Protein AF-A0A969E451-F1 (afdb_monomer)

Foldseek 3Di:
DDDVVVVVVVVVQQVVLHKDWDDDPPAIKIFHPPVDPSNVVVVCVVVVHDPPDEAAADDDDPVVVVVCCVVCVVDDPRHHDMHTPRDD

Solvent-accessible surface area (backbone atoms only — not comparable to full-atom values): 5414 Å² total; per-residue (Å²): 140,81,66,66,70,63,50,57,52,50,52,53,40,35,78,70,45,30,75,48,79,44,84,51,102,87,47,34,37,40,48,50,38,87,87,37,67,66,11,47,51,52,53,28,60,78,64,75,50,62,92,90,60,59,49,42,62,81,70,96,44,74,65,56,47,51,48,51,50,69,63,46,68,81,67,71,86,68,82,39,55,43,51,73,43,81,73,134

Secondary structure (DSSP, 8-state):
---HHHHHHHHHHHHTT-EEEEE-SSSEEEEE-SS-HHHHHHHHHHTT--TT-------SSHHHHHHHHHHHTTS-S-----EEE---

pLDDT: mean 73.99, std 18.78, range [29.3, 91.5]

Structure (mmCIF, N/CA/C/O backbone):
data_AF-A0A969E451-F1
#
_entry.id   AF-A0A969E451-F1
#
loop_
_atom_site.group_PDB
_atom_site.id
_atom_site.type_symbol
_atom_site.label_atom_id
_atom_site.label_alt_id
_atom_site.label_comp_id
_atom_site.label_asym_id
_atom_site.label_entity_id
_atom_site.label_seq_id
_atom_site.pdbx_PDB_ins_code
_atom_site.Cartn_x
_atom_site.Cartn_y
_atom_site.Cartn_z
_atom_site.occupancy
_atom_site.B_iso_or_equiv
_atom_site.auth_seq_id
_atom_site.auth_comp_id
_atom_site.auth_asym_id
_atom_site.auth_atom_id
_atom_site.pdbx_PDB_model_num
ATOM 1 N N . MET A 1 1 ? 9.472 -14.750 -14.040 1.00 45.69 1 MET A N 1
ATOM 2 C CA . MET A 1 1 ? 8.276 -14.691 -14.906 1.00 45.69 1 MET A CA 1
ATOM 3 C C . MET A 1 1 ? 7.078 -14.823 -13.987 1.00 45.69 1 MET A C 1
ATOM 5 O O . MET A 1 1 ? 7.076 -15.759 -13.201 1.00 45.69 1 MET A O 1
ATOM 9 N N . PHE A 1 2 ? 6.161 -13.858 -13.989 1.00 57.84 2 PHE A N 1
ATOM 10 C CA . PHE A 1 2 ? 4.965 -13.883 -13.138 1.00 57.84 2 PHE A CA 1
ATOM 11 C C . PHE A 1 2 ? 3.765 -14.346 -13.971 1.00 57.84 2 PHE A C 1
ATOM 13 O O . PHE A 1 2 ? 3.697 -14.031 -15.158 1.00 57.84 2 PHE A O 1
ATOM 20 N N . GLU A 1 3 ? 2.846 -15.102 -13.375 1.00 68.50 3 GLU A N 1
ATOM 21 C CA . GLU A 1 3 ? 1.625 -15.549 -14.055 1.00 68.50 3 GLU A CA 1
ATOM 22 C C . GLU A 1 3 ? 0.605 -14.403 -14.096 1.00 68.50 3 GLU A C 1
ATOM 24 O O . GLU A 1 3 ? 0.284 -13.819 -13.059 1.00 68.50 3 GLU A O 1
ATOM 29 N N . ASN A 1 4 ? 0.089 -14.086 -15.288 1.00 69.88 4 ASN A N 1
ATOM 30 C CA . ASN A 1 4 ? -0.792 -12.929 -15.494 1.00 69.88 4 ASN A CA 1
ATOM 31 C C . ASN A 1 4 ? -2.086 -13.002 -14.661 1.00 69.88 4 ASN A C 1
ATOM 33 O O . ASN A 1 4 ? -2.542 -11.979 -14.164 1.00 69.88 4 ASN A O 1
ATOM 37 N N . GLU A 1 5 ? -2.627 -14.202 -14.430 1.00 72.00 5 GLU A N 1
ATOM 38 C CA . GLU A 1 5 ? -3.859 -14.421 -13.651 1.00 72.00 5 GLU A CA 1
ATOM 39 C C . GLU A 1 5 ? -3.777 -13.826 -12.232 1.00 72.00 5 GLU A C 1
ATOM 41 O O . GLU A 1 5 ? -4.722 -13.202 -11.747 1.00 72.00 5 GLU A O 1
ATOM 46 N N . LYS A 1 6 ? -2.607 -13.934 -11.585 1.00 81.56 6 LYS A N 1
ATOM 47 C CA . LYS A 1 6 ? -2.358 -13.361 -10.251 1.00 81.56 6 LYS A CA 1
ATOM 48 C C . LYS A 1 6 ? -2.321 -11.832 -10.278 1.00 81.56 6 LYS A C 1
ATOM 50 O O . LYS A 1 6 ? -2.594 -11.195 -9.263 1.00 81.56 6 LYS A O 1
ATOM 55 N N . PHE A 1 7 ? -2.009 -11.224 -11.423 1.00 85.88 7 PHE A N 1
ATOM 56 C CA . PHE A 1 7 ? -2.018 -9.771 -11.579 1.00 85.88 7 PHE A CA 1
ATOM 57 C C . PHE A 1 7 ? -3.449 -9.219 -11.619 1.00 85.88 7 PHE A C 1
ATOM 59 O O . PHE A 1 7 ? -3.730 -8.227 -10.949 1.00 85.88 7 PHE A O 1
ATOM 66 N N . ASP A 1 8 ? -4.375 -9.888 -12.311 1.00 88.81 8 ASP A N 1
ATOM 67 C CA . ASP A 1 8 ? -5.787 -9.479 -12.362 1.00 88.81 8 ASP A CA 1
ATOM 68 C C . ASP A 1 8 ? -6.504 -9.654 -11.010 1.00 88.81 8 ASP A C 1
ATOM 70 O O . ASP A 1 8 ? -7.330 -8.815 -10.622 1.00 88.81 8 ASP A O 1
ATOM 74 N N . GLU A 1 9 ? -6.135 -10.675 -10.229 1.00 89.81 9 GLU A N 1
ATOM 75 C CA . GLU A 1 9 ? -6.577 -10.810 -8.836 1.00 89.81 9 GLU A CA 1
ATOM 76 C C . GLU A 1 9 ? -6.050 -9.653 -7.966 1.00 89.81 9 GLU A C 1
ATOM 78 O O . GLU A 1 9 ? -6.833 -8.986 -7.283 1.00 89.81 9 GLU A O 1
ATOM 83 N N . ILE A 1 10 ? -4.751 -9.337 -8.047 1.00 89.38 10 ILE A N 1
ATOM 84 C CA . ILE A 1 10 ? -4.134 -8.202 -7.337 1.00 89.38 10 ILE A CA 1
ATOM 85 C C . ILE A 1 10 ? -4.801 -6.871 -7.719 1.00 89.38 10 ILE A C 1
ATOM 87 O O . ILE A 1 10 ? -5.145 -6.080 -6.836 1.00 89.38 10 ILE A O 1
ATOM 91 N N . LEU A 1 11 ? -5.053 -6.625 -9.009 1.00 88.88 11 LEU A N 1
ATOM 92 C CA . LEU A 1 11 ? -5.783 -5.444 -9.483 1.00 88.88 11 LEU A CA 1
ATOM 93 C C . LEU A 1 11 ? -7.204 -5.388 -8.909 1.00 88.88 11 LEU A C 1
ATOM 95 O O . LEU A 1 11 ? -7.674 -4.315 -8.527 1.00 88.88 11 LEU A O 1
ATOM 99 N N . THR A 1 12 ? -7.882 -6.531 -8.812 1.00 91.12 12 THR A N 1
ATOM 100 C CA . THR A 1 12 ? -9.224 -6.639 -8.223 1.00 91.12 12 THR A CA 1
ATOM 101 C C . THR A 1 12 ? -9.212 -6.348 -6.719 1.00 91.12 12 THR A C 1
ATOM 103 O O . THR A 1 12 ? -10.105 -5.655 -6.227 1.00 91.12 12 THR A O 1
ATOM 106 N N . ILE A 1 13 ? -8.199 -6.815 -5.986 1.00 90.56 13 ILE A N 1
ATOM 107 C CA . ILE A 1 13 ? -8.007 -6.535 -4.553 1.00 90.56 13 ILE A CA 1
ATOM 108 C C . ILE A 1 13 ? -7.724 -5.044 -4.323 1.00 90.56 13 ILE A C 1
ATOM 110 O O . ILE A 1 13 ? -8.370 -4.423 -3.477 1.00 90.56 13 ILE A O 1
ATOM 114 N N . LEU A 1 14 ? -6.818 -4.443 -5.100 1.00 87.44 14 LEU A N 1
ATOM 115 C CA . LEU A 1 14 ? -6.484 -3.017 -5.003 1.00 87.44 14 LEU A CA 1
ATOM 116 C C . LEU A 1 14 ? -7.702 -2.125 -5.291 1.00 87.44 14 LEU A C 1
ATOM 118 O O . LEU A 1 14 ? -8.028 -1.259 -4.479 1.00 87.44 14 LEU A O 1
ATOM 122 N N . ARG A 1 15 ? -8.440 -2.391 -6.380 1.00 87.06 15 ARG A N 1
ATOM 123 C CA . ARG A 1 15 ? -9.670 -1.655 -6.746 1.00 87.06 15 ARG A CA 1
ATOM 124 C C . ARG A 1 15 ? -10.773 -1.747 -5.684 1.00 87.06 15 ARG A C 1
ATOM 126 O O . ARG A 1 15 ? -11.566 -0.821 -5.556 1.00 87.06 15 ARG A O 1
ATOM 133 N N . LYS A 1 16 ? -10.814 -2.829 -4.898 1.00 91.50 16 LYS A N 1
ATOM 134 C CA . LYS A 1 16 ? -11.729 -3.008 -3.752 1.00 91.50 16 LYS A CA 1
ATOM 135 C C . LYS A 1 16 ? -11.258 -2.297 -2.469 1.00 91.50 16 LYS A C 1
ATOM 137 O O . LYS A 1 16 ? -11.834 -2.510 -1.404 1.00 91.50 16 LYS A O 1
ATOM 142 N N . GLY A 1 17 ? -10.209 -1.471 -2.531 1.00 87.31 17 GLY A N 1
ATOM 143 C CA . GLY A 1 17 ? -9.630 -0.818 -1.353 1.00 87.31 17 GLY A CA 1
ATOM 144 C C . GLY A 1 17 ? -8.952 -1.806 -0.398 1.00 87.31 17 GLY A C 1
ATOM 145 O O . GLY A 1 17 ? -9.003 -1.623 0.824 1.00 87.31 17 GLY A O 1
ATOM 146 N N . GLY A 1 18 ? -8.385 -2.880 -0.955 1.00 88.75 18 GLY A N 1
ATOM 147 C CA . GLY A 1 18 ? -7.538 -3.842 -0.260 1.00 88.75 18 GLY A CA 1
ATOM 148 C C . GLY A 1 18 ? -6.092 -3.364 -0.105 1.00 88.75 18 GLY A C 1
ATOM 149 O O . GLY A 1 18 ? -5.707 -2.279 -0.547 1.00 88.75 18 GLY A O 1
ATOM 150 N N . VAL A 1 19 ? -5.286 -4.202 0.542 1.00 89.94 19 VAL A N 1
ATOM 151 C CA . VAL A 1 19 ? -3.871 -3.958 0.847 1.00 89.94 19 VAL A CA 1
ATOM 152 C C . VAL A 1 19 ? -3.084 -5.204 0.441 1.00 89.94 19 VAL A C 1
ATOM 154 O O . VAL A 1 19 ? -3.529 -6.317 0.718 1.00 89.94 19 VAL A O 1
ATOM 157 N N . ILE A 1 20 ? -1.936 -5.027 -0.215 1.00 90.38 20 ILE A N 1
ATOM 158 C CA . ILE A 1 20 ? -1.088 -6.116 -0.721 1.00 90.38 20 ILE A CA 1
ATOM 159 C C . ILE A 1 20 ? 0.302 -6.095 -0.078 1.00 90.38 20 ILE A C 1
ATOM 161 O O . ILE A 1 20 ? 0.832 -5.033 0.258 1.00 90.38 20 ILE A O 1
ATOM 165 N N . LEU A 1 21 ? 0.899 -7.279 0.052 1.00 89.94 21 LEU A N 1
ATOM 166 C CA . LEU A 1 21 ? 2.286 -7.497 0.462 1.00 89.94 21 LEU A CA 1
ATOM 167 C C . LEU A 1 21 ? 3.103 -7.875 -0.783 1.00 89.94 21 LEU A C 1
ATOM 169 O O . LEU A 1 21 ? 2.671 -8.728 -1.556 1.00 89.94 21 LEU A O 1
ATOM 173 N N . PHE A 1 22 ? 4.269 -7.262 -0.983 1.00 85.50 22 PHE A N 1
ATOM 174 C CA . PHE A 1 22 ? 5.152 -7.545 -2.120 1.00 85.50 22 PHE A CA 1
ATOM 175 C C . PHE A 1 22 ? 6.625 -7.573 -1.680 1.00 85.50 22 PHE A C 1
ATOM 177 O O . PHE A 1 22 ? 7.004 -6.796 -0.803 1.00 85.50 22 PHE A O 1
ATOM 184 N N . PRO A 1 23 ? 7.473 -8.454 -2.234 1.00 85.50 23 PRO A N 1
ATOM 185 C CA . PRO A 1 23 ? 8.898 -8.461 -1.918 1.00 85.50 23 PRO A CA 1
ATOM 186 C C . PRO A 1 23 ? 9.627 -7.315 -2.637 1.00 85.50 23 PRO A C 1
ATOM 188 O O . PRO A 1 23 ? 9.270 -6.950 -3.759 1.00 85.50 23 PRO A O 1
ATOM 191 N N . THR A 1 24 ? 10.681 -6.786 -2.019 1.00 83.06 24 THR A N 1
ATOM 192 C CA . THR A 1 24 ? 11.716 -5.974 -2.678 1.00 83.06 24 THR A CA 1
ATOM 193 C C . THR A 1 24 ? 13.102 -6.487 -2.283 1.00 83.06 24 THR A C 1
ATOM 195 O O . THR A 1 24 ? 13.231 -7.310 -1.376 1.00 83.06 24 THR A O 1
ATOM 198 N N . ASP A 1 25 ? 14.145 -5.987 -2.945 1.00 85.62 25 ASP A N 1
ATOM 199 C CA . ASP A 1 25 ? 15.545 -6.439 -2.871 1.00 85.62 25 ASP A CA 1
ATOM 200 C C . ASP A 1 25 ? 16.145 -6.549 -1.453 1.00 85.62 25 ASP A C 1
ATOM 202 O O . ASP A 1 25 ? 17.191 -7.166 -1.267 1.00 85.62 25 ASP A O 1
ATOM 206 N N . THR A 1 26 ? 15.523 -5.921 -0.450 1.00 81.44 26 THR A N 1
ATOM 207 C CA . THR A 1 26 ? 16.042 -5.830 0.927 1.00 81.44 26 THR A CA 1
ATOM 208 C C . THR A 1 26 ? 15.030 -6.182 2.021 1.00 81.44 26 THR A C 1
ATOM 210 O O . THR A 1 26 ? 15.440 -6.485 3.141 1.00 81.44 26 THR A O 1
ATOM 213 N N . ILE A 1 27 ? 13.726 -6.112 1.739 1.00 87.31 27 ILE A N 1
ATOM 214 C CA . ILE A 1 27 ? 12.625 -6.097 2.719 1.00 87.31 27 ILE A CA 1
ATOM 215 C C . ILE A 1 27 ? 11.277 -6.361 2.024 1.00 87.31 27 ILE A C 1
ATOM 217 O O . ILE A 1 27 ? 11.171 -6.299 0.804 1.00 87.31 27 ILE A O 1
ATOM 221 N N . TRP A 1 28 ? 10.209 -6.592 2.791 1.00 84.94 28 TRP A N 1
ATOM 222 C CA . TRP A 1 28 ? 8.853 -6.629 2.240 1.00 84.94 28 TRP A CA 1
ATOM 223 C C . TRP A 1 28 ? 8.230 -5.226 2.204 1.00 84.94 28 TRP A C 1
ATOM 225 O O . TRP A 1 28 ? 8.290 -4.469 3.175 1.00 84.94 28 TRP A O 1
ATOM 235 N N . GLY A 1 29 ? 7.604 -4.868 1.089 1.00 85.19 29 GLY A N 1
ATOM 236 C CA . GLY A 1 29 ? 6.761 -3.687 0.938 1.00 85.19 29 GLY A CA 1
ATOM 237 C C . GLY A 1 29 ? 5.291 -4.010 1.206 1.00 85.19 29 GLY A C 1
ATOM 238 O O . GLY A 1 29 ? 4.822 -5.112 0.926 1.00 85.19 29 GLY A O 1
ATOM 239 N N . VAL A 1 30 ? 4.543 -3.037 1.732 1.00 88.81 30 VAL A N 1
ATOM 240 C CA . VAL A 1 30 ? 3.076 -3.113 1.824 1.00 88.81 30 VAL A CA 1
ATOM 241 C C . VAL A 1 30 ? 2.489 -1.918 1.084 1.00 88.81 30 VAL A C 1
ATOM 243 O O . VAL A 1 30 ? 2.862 -0.777 1.373 1.00 88.81 30 VAL A O 1
ATOM 246 N N . ALA A 1 31 ? 1.588 -2.181 0.140 1.00 87.81 31 ALA A N 1
ATOM 247 C CA . ALA A 1 31 ? 0.974 -1.178 -0.726 1.00 87.81 31 ALA A CA 1
ATOM 248 C C . ALA A 1 31 ? -0.557 -1.256 -0.703 1.00 87.81 31 ALA A C 1
ATOM 250 O O . ALA A 1 31 ? -1.153 -2.294 -0.424 1.00 87.81 31 ALA A O 1
ATOM 251 N N . CYS A 1 32 ? -1.185 -0.136 -1.035 1.00 87.56 32 CYS A N 1
ATOM 252 C CA . CYS A 1 32 ? -2.614 -0.003 -1.279 1.00 87.56 32 CYS A CA 1
ATOM 253 C C . CYS A 1 32 ? -2.821 1.026 -2.401 1.00 87.56 32 CYS A C 1
ATOM 255 O O . CYS A 1 32 ? -1.869 1.699 -2.803 1.00 87.56 32 CYS A O 1
ATOM 257 N N . ASP A 1 33 ? -4.052 1.190 -2.881 1.00 86.44 33 ASP A N 1
ATOM 258 C CA . ASP A 1 33 ? -4.382 2.337 -3.730 1.00 86.44 33 ASP A CA 1
ATOM 259 C C . ASP A 1 33 ? -4.206 3.640 -2.921 1.00 86.44 33 ASP A C 1
ATOM 261 O O . ASP A 1 33 ? -4.793 3.796 -1.849 1.00 86.44 33 ASP A O 1
ATOM 265 N N . ALA A 1 34 ? -3.366 4.556 -3.411 1.00 82.06 34 ALA A N 1
ATOM 266 C CA . ALA A 1 34 ? -3.072 5.833 -2.759 1.00 82.06 34 ALA A CA 1
ATOM 267 C C . ALA A 1 34 ? -4.166 6.898 -2.973 1.00 82.06 34 ALA A C 1
ATOM 269 O O . ALA A 1 34 ? -4.165 7.917 -2.284 1.00 82.06 34 ALA A O 1
ATOM 270 N N . THR A 1 35 ? -5.096 6.675 -3.907 1.00 82.69 35 THR A N 1
ATOM 271 C CA . THR A 1 35 ? -6.274 7.529 -4.138 1.00 82.69 35 THR A CA 1
ATOM 272 C C . THR A 1 35 ? -7.460 7.144 -3.249 1.00 82.69 35 THR A C 1
ATOM 274 O O . THR A 1 35 ? -8.363 7.952 -3.036 1.00 82.69 35 THR A O 1
ATOM 277 N N . ASN A 1 36 ? -7.450 5.933 -2.682 1.00 82.81 36 ASN A N 1
ATOM 278 C CA . ASN A 1 36 ? -8.515 5.415 -1.830 1.00 82.81 36 ASN A CA 1
ATOM 279 C C . ASN A 1 36 ? -8.204 5.663 -0.342 1.00 82.81 36 ASN A C 1
ATOM 281 O O . ASN A 1 36 ? -7.389 4.966 0.269 1.00 82.81 36 ASN A O 1
ATOM 285 N N . GLU A 1 37 ? -8.895 6.629 0.271 1.00 83.31 37 GLU A N 1
ATOM 286 C CA . GLU A 1 37 ? -8.700 6.965 1.687 1.00 83.31 37 GLU A CA 1
ATOM 287 C C . GLU A 1 37 ? -8.898 5.781 2.645 1.00 83.31 37 GLU A C 1
ATOM 289 O O . GLU A 1 37 ? -8.204 5.704 3.659 1.00 83.31 37 GLU A O 1
ATOM 294 N N . GLU A 1 38 ? -9.838 4.869 2.380 1.00 87.00 38 GLU A N 1
ATOM 295 C CA . GLU A 1 38 ? -10.055 3.709 3.251 1.00 87.00 38 GLU A CA 1
ATOM 296 C C . GLU A 1 38 ? -8.891 2.728 3.180 1.00 87.00 38 GLU A C 1
ATOM 298 O O . GLU A 1 38 ? -8.484 2.177 4.202 1.00 87.00 38 GLU A O 1
ATOM 303 N N . ALA A 1 39 ? -8.340 2.521 1.984 1.00 85.94 39 ALA A N 1
ATOM 304 C CA . ALA A 1 39 ? -7.179 1.667 1.773 1.00 85.94 39 ALA A CA 1
ATOM 305 C C . ALA A 1 39 ? -5.944 2.241 2.494 1.00 85.94 39 ALA A C 1
ATOM 307 O O . ALA A 1 39 ? -5.246 1.513 3.203 1.00 85.94 39 ALA A O 1
ATOM 308 N N . VAL A 1 40 ? -5.748 3.564 2.429 1.00 84.69 40 VAL A N 1
ATOM 309 C CA . VAL A 1 40 ? -4.696 4.277 3.177 1.00 84.69 40 VAL A CA 1
ATOM 310 C C . VAL A 1 40 ? -4.923 4.207 4.694 1.00 84.69 40 VAL A C 1
ATOM 312 O O . VAL A 1 40 ? -3.967 3.985 5.440 1.00 84.69 40 VAL A O 1
ATOM 315 N N . LYS A 1 41 ? -6.168 4.335 5.178 1.00 86.44 41 LYS A N 1
ATOM 316 C CA . LYS A 1 41 ? -6.510 4.168 6.606 1.00 86.44 41 LYS A CA 1
ATOM 317 C C . LYS A 1 41 ? -6.192 2.742 7.082 1.00 86.44 41 LYS A C 1
ATOM 319 O O . LYS A 1 41 ? -5.472 2.593 8.066 1.00 86.44 41 LYS A O 1
ATOM 324 N N . LYS A 1 42 ? -6.606 1.707 6.337 1.00 88.62 42 LYS A N 1
ATOM 325 C CA . LYS A 1 42 ? -6.258 0.292 6.599 1.00 88.62 42 LYS A CA 1
ATOM 326 C C . LYS A 1 42 ? -4.738 0.083 6.640 1.00 88.62 42 LYS A C 1
ATOM 328 O O . LYS A 1 42 ? -4.237 -0.525 7.584 1.00 88.62 42 LYS A O 1
ATOM 333 N N . LEU A 1 43 ? -3.991 0.630 5.674 1.00 87.00 43 LEU A N 1
ATOM 334 C CA . LEU A 1 43 ? -2.524 0.547 5.625 1.00 87.00 43 LEU A CA 1
ATOM 335 C C . LEU A 1 43 ? -1.857 1.183 6.858 1.00 87.00 43 LEU A C 1
ATOM 337 O O . LEU A 1 43 ? -0.911 0.607 7.398 1.00 87.00 43 LEU A O 1
ATOM 341 N N . ARG A 1 44 ? -2.354 2.337 7.330 1.00 86.00 44 ARG A N 1
ATOM 342 C CA . ARG A 1 44 ? -1.878 2.975 8.572 1.00 86.00 44 ARG A CA 1
ATOM 343 C C . ARG A 1 44 ? -2.168 2.118 9.801 1.00 86.00 44 ARG A C 1
ATOM 345 O O . ARG A 1 44 ? -1.261 1.927 10.605 1.00 86.00 44 ARG A O 1
ATOM 352 N N . THR A 1 45 ? -3.369 1.546 9.919 1.00 88.31 45 THR A N 1
ATOM 353 C CA . THR A 1 45 ? -3.732 0.640 11.025 1.00 88.31 45 THR A CA 1
ATOM 354 C C . THR A 1 45 ? -2.851 -0.611 11.054 1.00 88.31 45 THR A C 1
ATOM 356 O O . THR A 1 45 ? -2.290 -0.924 12.099 1.00 88.31 45 THR A O 1
ATOM 359 N N . ILE A 1 46 ? -2.642 -1.275 9.910 1.00 87.81 46 ILE A N 1
ATOM 360 C CA . ILE A 1 46 ? -1.770 -2.464 9.779 1.00 87.81 46 ILE A CA 1
ATOM 361 C C . ILE A 1 46 ? -0.328 -2.171 10.227 1.00 87.81 46 ILE A C 1
ATOM 363 O O . ILE A 1 46 ? 0.375 -3.064 10.694 1.00 87.81 46 ILE A O 1
ATOM 367 N N . LYS A 1 47 ? 0.120 -0.920 10.091 1.00 78.56 47 LYS A N 1
ATOM 368 C CA . LYS A 1 47 ? 1.475 -0.473 10.444 1.00 78.56 47 LYS A CA 1
ATOM 369 C C . LYS A 1 47 ? 1.567 0.280 11.769 1.00 78.56 47 LYS A C 1
ATOM 371 O O . LYS A 1 47 ? 2.653 0.736 12.108 1.00 78.56 47 LYS A O 1
ATOM 376 N N . ASN A 1 48 ? 0.452 0.418 12.487 1.00 85.69 48 ASN A N 1
ATOM 377 C CA . ASN A 1 48 ? 0.327 1.221 13.703 1.00 85.69 48 ASN A CA 1
ATOM 378 C C . ASN A 1 48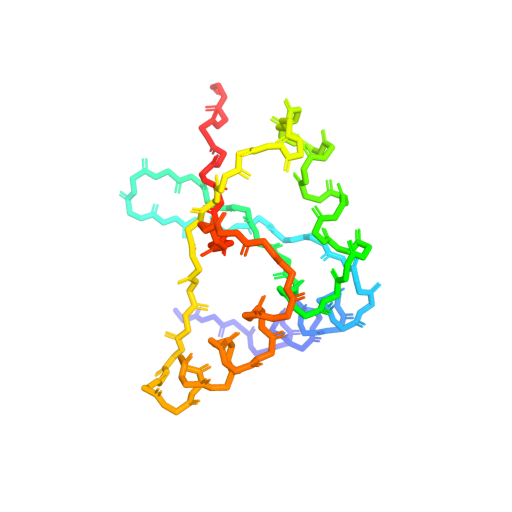 ? 0.895 2.655 13.556 1.00 85.69 48 ASN A C 1
ATOM 380 O O . ASN A 1 48 ? 1.550 3.176 14.457 1.00 85.69 48 ASN A O 1
ATOM 384 N N . LEU A 1 49 ? 0.695 3.273 12.384 1.00 79.00 49 LEU A N 1
ATOM 385 C CA . LEU A 1 49 ? 1.350 4.525 11.993 1.00 79.00 49 LEU A CA 1
ATOM 386 C C . LEU A 1 49 ? 0.454 5.749 12.275 1.00 79.00 49 LEU A C 1
ATOM 388 O O . LEU A 1 49 ? -0.674 5.790 11.769 1.00 79.00 49 LEU A O 1
ATOM 392 N N . PRO A 1 50 ? 0.923 6.780 13.005 1.00 78.62 50 PRO A N 1
ATOM 393 C CA . PRO A 1 50 ? 0.104 7.944 13.335 1.00 78.62 50 PRO A CA 1
ATOM 394 C C . PRO A 1 50 ? -0.256 8.769 12.090 1.00 78.62 50 PRO A C 1
ATOM 396 O O . PRO A 1 50 ? 0.521 8.892 11.143 1.00 78.62 50 PRO A O 1
ATOM 399 N N . ASN A 1 51 ? -1.439 9.393 12.095 1.00 73.88 51 ASN A N 1
ATOM 400 C CA . ASN A 1 51 ? -1.949 10.185 10.962 1.00 73.88 51 ASN A CA 1
ATOM 401 C C . ASN A 1 51 ? -1.103 11.432 10.626 1.00 73.88 51 ASN A C 1
ATOM 403 O O . ASN A 1 51 ? -1.262 12.001 9.549 1.00 73.88 51 ASN A O 1
ATOM 407 N N . THR A 1 52 ? -0.212 11.851 11.526 1.00 73.62 52 THR A N 1
ATOM 408 C CA . THR A 1 52 ? 0.742 12.955 11.338 1.00 73.62 52 THR A CA 1
ATOM 409 C C . THR A 1 52 ? 1.954 12.586 10.482 1.00 73.62 52 THR A C 1
ATOM 411 O O . THR A 1 52 ? 2.639 13.484 9.996 1.00 73.62 52 THR A O 1
ATOM 414 N N . GLU A 1 53 ? 2.242 11.296 10.290 1.00 72.94 53 GLU A N 1
ATOM 415 C CA . GLU A 1 53 ? 3.422 10.844 9.549 1.00 72.94 53 GLU A CA 1
ATOM 416 C C . GLU A 1 53 ? 3.142 10.626 8.060 1.00 72.94 53 GLU A C 1
ATOM 418 O O . GLU A 1 53 ? 2.105 10.086 7.660 1.00 72.94 53 GLU A O 1
ATOM 423 N N . GLY A 1 54 ? 4.105 11.043 7.235 1.00 68.38 54 GLY A N 1
ATOM 424 C CA . GLY A 1 54 ? 4.180 10.701 5.819 1.00 68.38 54 GLY A CA 1
ATOM 425 C C . GLY A 1 54 ? 4.742 9.294 5.604 1.00 68.38 54 GLY A C 1
ATOM 426 O O . GLY A 1 54 ? 5.267 8.662 6.515 1.00 68.38 54 GLY A O 1
ATOM 427 N N . VAL A 1 55 ? 4.601 8.798 4.379 1.00 73.62 55 VAL A N 1
ATOM 428 C CA . VAL A 1 55 ? 4.946 7.424 3.973 1.00 73.62 55 VAL A CA 1
ATOM 429 C C . VAL A 1 55 ? 5.900 7.583 2.727 1.00 73.62 55 VAL A C 1
ATOM 431 O O . VAL A 1 55 ? 6.658 8.552 2.748 1.00 73.62 55 VAL A O 1
ATOM 434 N N . VAL A 1 56 ? 5.967 6.770 1.647 1.00 77.12 56 VAL A N 1
ATOM 435 C CA . VAL A 1 56 ? 6.836 7.035 0.432 1.00 77.12 56 VAL A CA 1
ATOM 436 C C . VAL A 1 56 ? 6.138 6.756 -0.933 1.00 77.12 56 VAL A C 1
ATOM 438 O O . VAL A 1 56 ? 6.022 5.608 -1.315 1.00 77.12 56 VAL A O 1
ATOM 441 N N . SER A 1 57 ? 5.639 7.732 -1.716 1.00 80.25 57 SER A N 1
ATOM 442 C CA . SER A 1 57 ? 4.734 7.407 -2.864 1.00 80.25 57 SER A CA 1
ATOM 443 C C . SER A 1 57 ? 5.434 6.827 -4.102 1.00 80.25 57 SER A C 1
ATOM 445 O O . SER A 1 57 ? 6.293 7.493 -4.674 1.00 80.25 57 SER A O 1
ATOM 447 N N . ILE A 1 58 ? 5.001 5.654 -4.583 1.00 83.44 58 ILE A N 1
ATOM 448 C CA . ILE A 1 58 ? 5.469 5.058 -5.851 1.00 83.44 58 ILE A CA 1
ATOM 449 C C . ILE A 1 58 ? 4.528 5.453 -6.999 1.00 83.44 58 ILE A C 1
ATOM 451 O O . ILE A 1 58 ? 3.310 5.352 -6.871 1.00 83.44 58 ILE A O 1
ATOM 455 N N . VAL A 1 59 ? 5.100 5.891 -8.124 1.00 84.00 59 VAL A N 1
ATOM 456 C CA . VAL A 1 59 ? 4.400 6.241 -9.373 1.00 84.00 59 VAL A CA 1
ATOM 457 C C . VAL A 1 59 ? 5.248 5.821 -10.577 1.00 84.00 59 VAL A C 1
ATOM 459 O O . VAL A 1 59 ? 6.474 5.853 -10.507 1.00 84.00 59 VAL A O 1
ATOM 462 N N . SER A 1 60 ? 4.614 5.434 -11.687 1.00 83.12 60 SER A N 1
ATOM 463 C CA . SER A 1 60 ? 5.310 4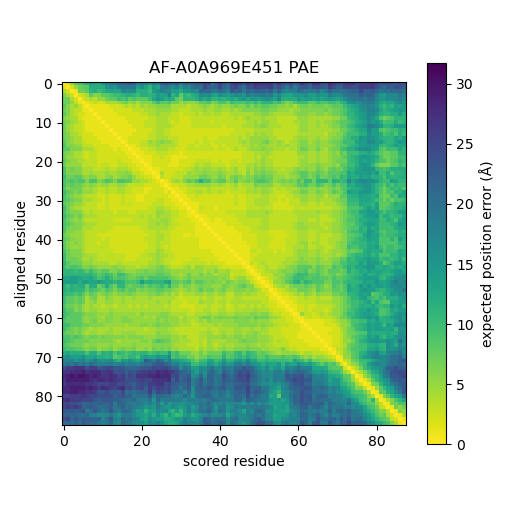.916 -12.881 1.00 83.12 60 SER A CA 1
ATOM 464 C C . SER A 1 60 ? 5.702 5.981 -13.913 1.00 83.12 60 SER A C 1
ATOM 466 O O . SER A 1 60 ? 6.414 5.674 -14.866 1.00 83.12 60 SER A O 1
ATOM 468 N N . SER A 1 61 ? 5.232 7.224 -13.767 1.00 86.06 61 SER A N 1
ATOM 469 C CA . SER A 1 61 ? 5.481 8.306 -14.728 1.00 86.06 61 SER A CA 1
ATOM 470 C C . SER A 1 61 ? 5.470 9.690 -14.078 1.00 86.06 61 SER A C 1
ATOM 472 O O . SER A 1 61 ? 4.861 9.906 -13.026 1.00 86.06 61 SER A O 1
ATOM 474 N N . LEU A 1 62 ? 6.115 10.656 -14.742 1.00 87.44 62 LEU A N 1
ATOM 475 C CA . LEU A 1 62 ? 6.144 12.053 -14.303 1.00 87.44 62 LEU A CA 1
ATOM 476 C C . LEU A 1 62 ? 4.745 12.695 -14.323 1.00 87.44 62 LEU A C 1
ATOM 478 O O . LEU A 1 62 ? 4.450 13.559 -13.504 1.00 87.44 62 LEU A O 1
ATOM 482 N N . ASP A 1 63 ? 3.864 12.275 -15.229 1.00 86.62 63 ASP A N 1
ATOM 483 C CA . ASP A 1 63 ? 2.502 12.809 -15.324 1.00 86.62 63 ASP A CA 1
ATOM 484 C C . ASP A 1 63 ? 1.577 12.239 -14.243 1.00 86.62 63 ASP A C 1
ATOM 486 O O . ASP A 1 63 ? 0.773 12.978 -13.675 1.00 86.62 63 ASP A O 1
ATOM 490 N N . MET A 1 64 ? 1.779 10.979 -13.842 1.00 80.81 64 MET A N 1
ATOM 491 C CA . MET A 1 64 ? 1.170 10.434 -12.624 1.00 80.81 64 MET A CA 1
ATOM 492 C C . MET A 1 64 ? 1.669 11.171 -11.369 1.00 80.81 64 MET A C 1
ATOM 494 O O . MET A 1 64 ? 0.870 11.458 -10.480 1.00 80.81 64 MET A O 1
ATOM 498 N N . LEU A 1 65 ? 2.952 11.558 -11.308 1.00 82.44 65 LEU A N 1
ATOM 499 C CA . LEU A 1 65 ? 3.470 12.401 -10.222 1.00 82.44 65 LEU A CA 1
ATOM 500 C C . LEU A 1 65 ? 2.777 13.775 -10.186 1.00 82.44 65 LEU A C 1
ATOM 502 O O . LEU A 1 65 ? 2.333 14.199 -9.120 1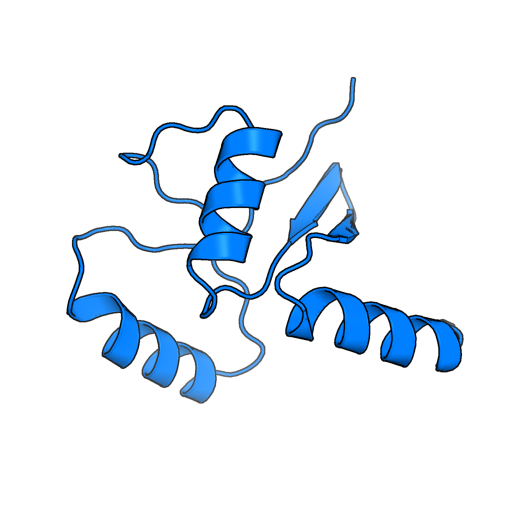.00 82.44 65 LEU A O 1
ATOM 506 N N . LYS A 1 66 ? 2.636 14.455 -11.336 1.00 83.44 66 LYS A N 1
ATOM 507 C CA . LYS A 1 66 ? 1.894 15.729 -11.443 1.00 83.44 66 LYS A CA 1
ATOM 508 C C . LYS A 1 66 ? 0.454 15.568 -10.954 1.00 83.44 66 LYS A C 1
ATOM 510 O O . LYS A 1 66 ? 0.013 16.365 -10.129 1.00 83.44 66 LYS A O 1
ATOM 515 N N . PHE A 1 67 ? -0.246 14.527 -11.412 1.00 80.69 67 PHE A N 1
ATOM 516 C CA . PHE A 1 67 ? -1.618 14.225 -11.004 1.00 80.69 67 PHE A CA 1
ATOM 517 C C . PHE A 1 67 ? -1.725 14.070 -9.480 1.00 80.69 67 PHE A C 1
ATOM 519 O O . PHE A 1 67 ? -2.455 14.831 -8.845 1.00 80.69 67 PHE A O 1
ATOM 526 N N . MET A 1 68 ? -0.911 13.196 -8.876 1.00 76.94 68 MET A N 1
ATOM 527 C CA . MET A 1 68 ? -0.895 12.991 -7.421 1.00 76.94 68 MET A CA 1
ATOM 528 C C . MET A 1 68 ? -0.589 14.284 -6.653 1.00 76.94 68 MET A C 1
ATOM 530 O O . MET A 1 68 ? -1.255 14.575 -5.662 1.00 76.94 68 MET A O 1
ATOM 534 N N . LEU A 1 69 ? 0.354 15.109 -7.123 1.00 78.69 69 LEU A N 1
ATOM 535 C CA . LEU A 1 69 ? 0.638 16.409 -6.508 1.00 78.69 69 LEU A CA 1
ATOM 536 C C . LEU A 1 69 ? -0.570 17.355 -6.589 1.00 78.69 69 LEU A C 1
ATOM 538 O O . LEU A 1 69 ? -0.940 17.941 -5.572 1.00 78.69 69 LEU A O 1
ATOM 542 N N . THR A 1 70 ? -1.229 17.482 -7.745 1.00 73.31 70 THR A N 1
ATOM 543 C CA . THR A 1 70 ? -2.429 18.335 -7.891 1.00 73.31 70 THR A CA 1
ATOM 544 C C . THR A 1 70 ? -3.628 17.849 -7.073 1.00 73.31 70 THR A C 1
ATOM 546 O O . THR A 1 70 ? -4.396 18.669 -6.572 1.00 73.31 70 THR A O 1
ATOM 549 N N . THR A 1 71 ? -3.780 16.537 -6.879 1.00 63.09 71 THR A N 1
ATOM 550 C CA . THR A 1 71 ? -4.859 15.961 -6.065 1.00 63.09 71 THR A CA 1
ATOM 551 C C . THR A 1 71 ? -4.577 16.113 -4.567 1.00 63.09 71 THR A C 1
ATOM 553 O O . THR A 1 71 ? -5.439 16.582 -3.824 1.00 63.09 71 THR A O 1
ATOM 556 N N . CYS A 1 72 ? -3.366 15.780 -4.107 1.00 54.94 72 CYS A N 1
ATOM 557 C CA . CYS A 1 72 ? -3.015 15.789 -2.683 1.00 54.94 72 CYS A CA 1
ATOM 558 C C . CYS A 1 72 ? -2.752 17.189 -2.104 1.00 54.94 72 CYS A C 1
ATOM 560 O O . CYS A 1 72 ? -2.944 17.386 -0.906 1.00 54.94 72 CYS A O 1
ATOM 562 N N . THR A 1 73 ? -2.368 18.189 -2.909 1.00 49.56 73 THR A N 1
ATOM 563 C CA . THR A 1 73 ? -2.069 19.557 -2.412 1.00 49.56 73 THR A CA 1
ATOM 564 C C . THR A 1 73 ? -3.260 20.291 -1.785 1.00 49.56 73 THR A C 1
ATOM 566 O O . THR A 1 73 ? -3.068 21.325 -1.145 1.00 49.56 73 THR A O 1
ATOM 569 N N . ARG A 1 74 ? -4.477 19.741 -1.880 1.00 43.09 74 ARG A N 1
ATOM 570 C CA . ARG A 1 74 ? -5.665 20.226 -1.159 1.00 43.09 74 ARG A CA 1
ATOM 571 C C . ARG A 1 74 ? -5.713 19.791 0.318 1.00 43.09 74 ARG A C 1
ATOM 573 O O . ARG A 1 74 ? -6.535 20.328 1.053 1.00 43.09 74 ARG A O 1
ATOM 580 N N . ALA A 1 75 ? -4.859 18.860 0.766 1.00 45.88 75 ALA A N 1
ATOM 581 C CA . ALA A 1 75 ? -4.911 18.274 2.110 1.00 45.88 75 ALA A CA 1
ATOM 582 C C . ALA A 1 75 ? -3.520 18.053 2.755 1.00 45.88 75 ALA A C 1
ATOM 584 O O . ALA A 1 75 ? -2.977 16.951 2.769 1.00 45.88 75 ALA A O 1
ATOM 585 N N . SER A 1 76 ? -3.011 19.107 3.408 1.00 33.88 76 SER A N 1
ATOM 586 C CA . SER A 1 76 ? -1.815 19.113 4.277 1.00 33.88 76 SER A CA 1
ATOM 587 C C . SER A 1 76 ? -0.450 18.853 3.606 1.00 33.88 76 SER A C 1
ATOM 589 O O . SER A 1 76 ? -0.332 18.414 2.466 1.00 33.88 76 SER A O 1
ATOM 591 N N . LYS A 1 77 ? 0.626 19.206 4.321 1.00 39.88 77 LYS A N 1
ATOM 592 C CA . LYS A 1 77 ? 2.020 19.141 3.845 1.00 39.88 77 LYS A CA 1
ATOM 593 C C . LYS A 1 77 ? 2.651 17.778 4.164 1.00 39.88 77 LYS A C 1
ATOM 595 O O . LYS A 1 77 ? 2.396 17.220 5.223 1.00 39.88 77 LYS A O 1
ATOM 600 N N . ARG A 1 78 ? 3.571 17.329 3.293 1.00 41.88 78 ARG A N 1
ATOM 601 C CA . ARG A 1 78 ? 4.347 16.063 3.375 1.00 41.88 78 ARG A CA 1
ATOM 602 C C . ARG A 1 78 ? 3.534 14.778 3.119 1.00 41.88 78 ARG A C 1
ATOM 604 O O . ARG A 1 78 ? 3.657 13.790 3.838 1.00 41.88 78 ARG A O 1
ATOM 611 N N . SER A 1 79 ? 2.754 14.781 2.039 1.00 33.12 79 SER A N 1
ATOM 612 C CA . SER A 1 79 ? 2.122 13.588 1.455 1.00 33.12 79 SER A CA 1
ATOM 613 C C . SER A 1 79 ? 3.152 12.676 0.773 1.00 33.12 79 SER A C 1
ATOM 615 O O . SER A 1 79 ? 3.958 13.159 -0.016 1.00 33.12 79 SER A O 1
ATOM 617 N N . SER A 1 80 ? 3.068 11.370 1.039 1.00 32.03 80 SER A N 1
ATOM 618 C CA . SER A 1 80 ? 3.832 10.272 0.418 1.00 32.03 80 SER A CA 1
ATOM 619 C C . SER A 1 80 ? 3.167 8.926 0.815 1.00 32.03 80 SER A C 1
ATOM 621 O O . SER A 1 80 ? 2.601 8.921 1.903 1.00 32.03 80 SER A O 1
ATOM 623 N N . VAL A 1 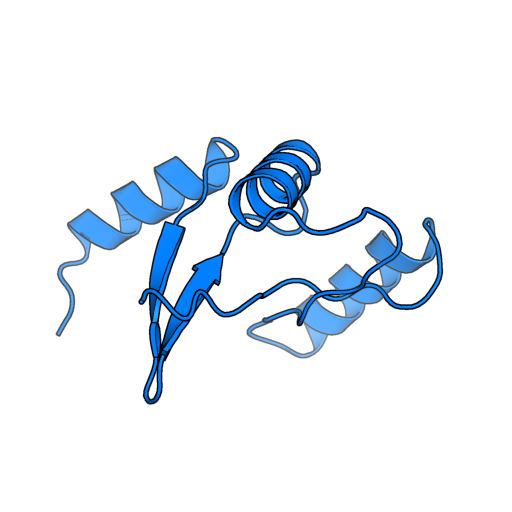81 ? 3.211 7.822 0.022 1.00 38.50 81 VAL A N 1
ATOM 624 C CA . VAL 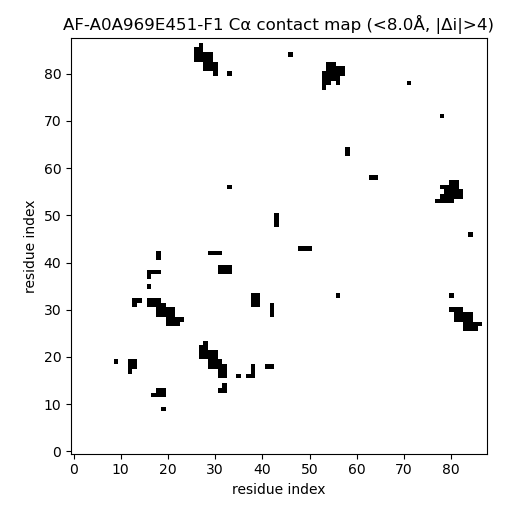A 1 81 ? 2.577 6.484 0.304 1.00 38.50 81 VAL A CA 1
ATOM 625 C C . VAL A 1 81 ? 3.344 5.217 -0.199 1.00 38.50 81 VAL A C 1
ATOM 627 O O . VAL A 1 81 ? 3.198 4.798 -1.340 1.00 38.50 81 VAL A O 1
ATOM 63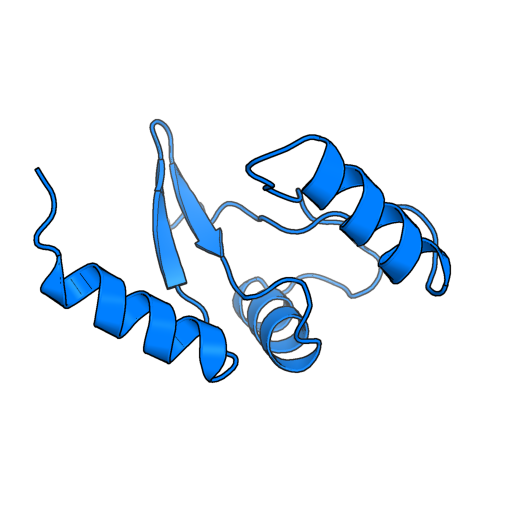0 N N . THR A 1 82 ? 4.126 4.583 0.690 1.00 38.59 82 THR A N 1
ATOM 631 C CA . THR A 1 82 ? 4.711 3.205 0.693 1.00 38.59 82 THR A CA 1
ATOM 632 C C . THR A 1 82 ? 5.469 3.069 2.002 1.00 38.59 82 THR A C 1
ATOM 634 O O . THR A 1 82 ? 6.370 3.870 2.250 1.00 38.59 82 THR A O 1
ATOM 637 N N . THR A 1 83 ? 5.145 2.081 2.835 1.00 41.59 83 THR A N 1
ATOM 638 C CA . THR A 1 83 ? 5.990 1.766 3.994 1.00 41.59 83 THR A CA 1
ATOM 639 C C . THR A 1 83 ? 6.357 0.298 3.965 1.00 41.59 83 THR A C 1
ATOM 641 O O . THR A 1 83 ? 5.523 -0.599 3.833 1.00 41.59 83 THR A O 1
ATOM 644 N N . ILE A 1 84 ? 7.648 0.075 4.136 1.00 41.97 84 ILE A N 1
ATOM 645 C CA . ILE A 1 84 ? 8.284 -1.213 4.357 1.00 41.97 84 ILE A CA 1
ATOM 646 C C . ILE A 1 84 ? 7.611 -1.918 5.544 1.00 41.97 84 ILE A C 1
ATOM 648 O O . ILE A 1 84 ? 7.343 -1.307 6.577 1.00 41.97 84 ILE A O 1
ATOM 652 N N . ALA A 1 85 ? 7.275 -3.195 5.410 1.00 33.09 85 ALA A N 1
ATOM 653 C CA . ALA A 1 85 ? 7.114 -4.083 6.552 1.00 33.09 85 ALA A CA 1
ATOM 654 C C . ALA A 1 85 ? 8.419 -4.861 6.709 1.00 33.09 85 ALA A C 1
ATOM 656 O O . ALA A 1 85 ? 8.658 -5.846 6.013 1.00 33.09 85 ALA A O 1
ATOM 657 N N . ARG A 1 86 ? 9.257 -4.437 7.658 1.00 31.31 86 ARG A N 1
ATOM 658 C CA . ARG A 1 86 ? 10.255 -5.346 8.213 1.00 31.31 86 ARG A CA 1
ATOM 659 C C . ARG A 1 86 ? 9.497 -6.309 9.122 1.00 31.31 86 ARG A C 1
ATOM 661 O O . ARG A 1 86 ? 9.285 -6.015 10.294 1.00 31.31 86 ARG A O 1
ATOM 668 N N . LEU A 1 87 ? 9.007 -7.392 8.523 1.00 29.30 87 LEU A N 1
ATOM 669 C CA . LEU A 1 87 ? 8.572 -8.574 9.261 1.00 29.30 87 LEU A CA 1
ATOM 670 C C . LEU A 1 87 ? 9.743 -9.048 10.152 1.00 29.30 87 LEU A C 1
ATOM 672 O O . LEU A 1 87 ? 10.897 -8.855 9.748 1.00 29.30 87 LEU A O 1
ATOM 676 N N . PRO A 1 88 ? 9.454 -9.558 11.362 1.00 36.25 88 PRO A N 1
ATOM 677 C CA . PRO A 1 88 ? 10.474 -10.010 12.308 1.00 36.25 88 PRO A CA 1
ATOM 678 C C . PRO A 1 88 ? 11.240 -11.236 11.793 1.00 36.25 88 PRO A C 1
ATOM 680 O O . PRO A 1 88 ? 10.599 -12.097 11.148 1.00 36.25 88 PRO A O 1
#

Mean predicted aligned error: 8.67 Å

Nearest PDB structures (foldseek):
  1hru-assembly1_B  TM=8.058E-01  e=4.963E-03  Escherichia coli
  1kk9-assembly1_A  TM=7.836E-01  e=1.578E-02  Escherichia coli
  1jcu-assembly1_A  TM=7.874E-01  e=9.155E-03  Methanothermobacter thermautotrophicus
  6f8y-assembly4_D  TM=6.790E-01  e=1.286E-02  Pyrococcus abyssi GE5
  3aje-assembly1_A  TM=5.701E-01  e=1.689E-02  Sulfurisphaera tokodaii str. 7

Sequence (88 aa):
MFENEKFDEILTILRKGGVILFPTDTIWGVACDATNEEAVKKLRTIKNLPNTEGVVSIVSSLDMLKFMLTTCTRASKRSSVTTIARLP

Radius of gyration: 13.67 Å; Cα contacts (8 Å, |Δi|>4): 93; chains: 1; bounding box: 28×36×29 Å

=== Feature glossary ===
A reading guide for the features in this record.

Start from the sequence.

  · Sequence gives the chain of amino acids in standard one-letter code (A=alanine, C=cysteine, …, Y=tyrosine), read N→C. It is the only feature that is directly encoded by the gene; all structural features are derived from the folded form of this sequence.

Fold it, and you get atomic coordinates and the backbone conformation that goes with them.

  · Structure coordinates are given as an mmCIF _atom_site loop: one row per atom with element, residue name, chain id, sequence number, and x/y/z position in Å. Only the four main-chain atoms per residue are included here; side chains are omitted to keep the record compact.

  · Backbone dihedral angles. Every residue except chain termini has a φ (preceding-C → N → Cα → C) and a ψ (N → Cα → C → next-N). They are reported in degrees following the IUPAC sign convention. Secondary structure is essentially a statement about which (φ, ψ) basin each residue occupies.

  · Eight-state secondary str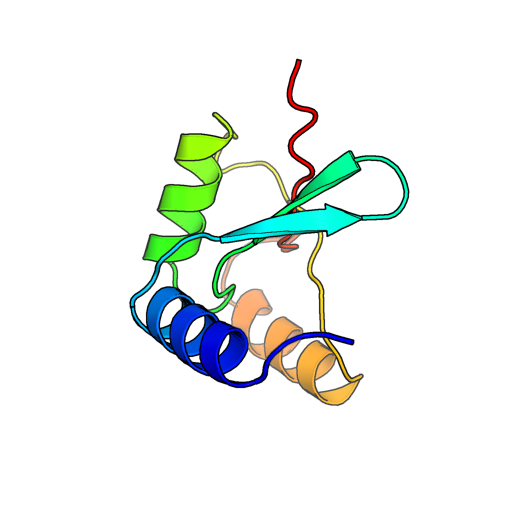ucture (DSSP): H is the canonical α-helix, G the tighter 3₁₀-helix, I the wider π-helix; E/B are β-structure, T and S are turns and bends, and '-' is everything else. DSSP derives these from the pattern of main-chain N–H···O=C hydrogen bonds, not from the sequence.

  · SS3 is a coarse helix/strand/coil call (letters a/b/c) made by the P-SEA algorithm from inter-Cα distances and dihedrals. It is less detailed than DSSP but needs only Cα positions.

Summarize the fold with a handful of shape descriptors and a per-residue structural alphabet.

  · Radius of gyration (Rg) is the root-mean-square distance of Cα atoms from their centroid — a single number for overall size and compactness. A globular domain of N residues has Rg ≈ 2.2·N^0.38 Å; an extended or disordered chain has a much larger Rg. The Cα contact count is the number of residue pairs whose Cα atoms are within 8 Å and are more than four positions apart in sequence — a standard proxy for tertiary packing density. The bounding box is the smallest axis-aligned box enclosing all Cα atoms.

  · 3Di is Foldseek's structural alphabet. Each residue is assigned one of twenty discrete states based on how its Cα sits relative to its spatial (not sequential) neighbors. Aligning 3Di strings finds structural homologs roughly as well as full 3D superposition, but orders of magnitude faster.

  · Solvent-accessible surface area (SASA) is the area in Å² traced out by the centre of a 1.4 Å probe sphere (a water molecule) rolled over the protein's van der Waals surface (Shrake–Rupley / Lee–Richards construction). Buried residues have near-zero SASA; fully exposed residues can exceed 200 Å². The total SASA scales roughly with the number of surface residues.

Ask how reliable the model is.

  · For AlphaFold models, the B-factor f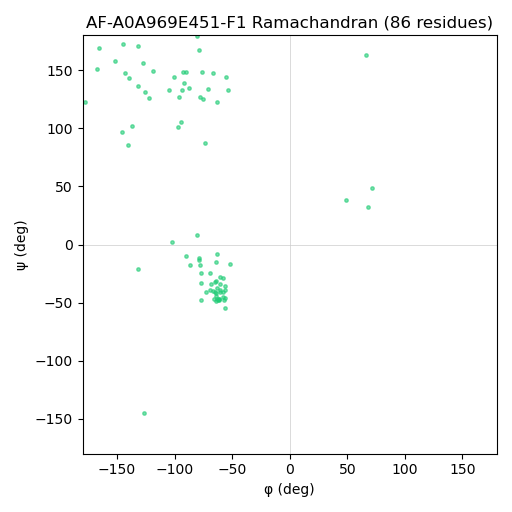ield carries pLDDT — the model's own estimate of local accuracy on a 0–100 scale. Regions with pLDDT<50 should be treated as essentially unmodeled; they often correspond to intrinsically disordered segments.

  · For experimental (PDB) structures, the B-factor (temperature factor) quantifies the positional spread of each atom in the crystal — a combination of thermal vibration and static disorder — in units of Å². High B-factors mark flexible loops or poorly resolved regions; low B-factors mark the rigid, well-ordered core.

  · Predicted Aligned Error (PAE) is an AlphaFold confidence matrix: entry (i, j) is the expected error in the position of residue j, in ångströms, when the prediction is superimposed on the true structure at residue i. Low PAE within a block of residues means that block is internally rigid and well-predicted; h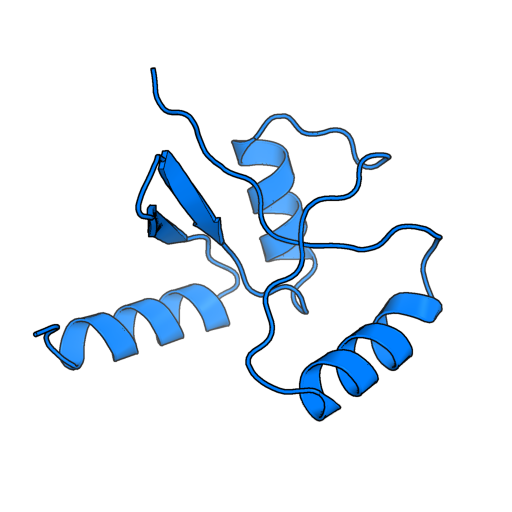igh PAE between two blocks means their relative placement is uncertain even if each block individually is confident.

Place it in context: what it resembles, what it is annotated as, and how it looks.

  · Structural nearest neighbors (via Foldseek easy-search vs the PDB). Reported per hit: target PDB id, E-value, and alignment TM-score. A TM-score above ~0.5 is the conventional threshold for 'same fold'.

  · Functional annotations link the protein to curated databases. InterPro entries identify conserved domains and families by matching the sequence against member-database signatures (Pfam, PROSITE, CDD, …). Gene Ontology (GO) terms describe molecular function, biological process, and cellular component in a controlled vocabulary. CATH places the structure in a hierarchical fold classification (Class/Architecture/Topology/Homologous-superfamily). The organism is the source species.

  · The contact map is a binary N×N matrix image: pixel (i, j) is dark where Cα_i and Cα_j are within 8 Å and |i−j|>4. Because the |i−j|>4 filter removes local helical contacts, off-diagonal stripes parallel to the main diagonal indicate parallel β-sheets; stripes perpendicular to it indicate antiparallel β-sheets. The Ramachandran plot scatters every residue's (φ, ψ) pair against the sterically allowed regions. The PAE heatmap renders the predicted-aligned-error matrix.

  · Six rendered views show the 3D structure from the faces of a cube — i.e. along ±x, ±y, ±z. Rendering representation is drawn randomly per protein from cartoon (secondary-structure ribbons), sticks (backbone bonds), or molecular surface; coloring is either N→C rainbow (blue at the N-terminus through red at the C-terminus) or one color per chain.